Protein AF-A0A219ARG3-F1 (afdb_monomer)

Organism: NCBI:txid1380566

Mean predicted aligned error: 16.61 Å

Structure (mmCIF, N/CA/C/O backbone):
data_AF-A0A219ARG3-F1
#
_entry.id   AF-A0A219ARG3-F1
#
loop_
_atom_site.group_PDB
_atom_site.id
_atom_site.type_symbol
_atom_site.label_atom_id
_atom_site.label_alt_id
_atom_site.label_comp_id
_atom_site.label_asym_id
_atom_site.label_entity_id
_atom_site.label_seq_id
_atom_site.pdbx_PDB_ins_code
_atom_site.Cartn_x
_atom_site.Cartn_y
_atom_site.Cartn_z
_atom_site.occupancy
_atom_site.B_iso_or_equiv
_atom_site.auth_seq_id
_atom_site.auth_comp_id
_atom_site.auth_asym_id
_atom_site.auth_atom_id
_atom_site.pdbx_PDB_model_num
ATOM 1 N N . MET A 1 1 ? 28.075 -39.188 -31.230 1.00 45.28 1 MET A N 1
ATOM 2 C CA . MET A 1 1 ? 28.723 -38.158 -30.381 1.00 45.28 1 MET A CA 1
ATOM 3 C C . MET A 1 1 ? 29.868 -37.527 -31.157 1.00 45.28 1 MET A C 1
ATOM 5 O O . MET A 1 1 ? 30.577 -38.278 -31.809 1.00 45.28 1 MET A O 1
ATOM 9 N N . LYS A 1 2 ? 30.064 -36.206 -30.998 1.00 42.88 2 LYS A N 1
ATOM 10 C CA . LYS A 1 2 ? 31.082 -35.320 -31.616 1.00 42.88 2 LYS A CA 1
ATOM 11 C C . LYS A 1 2 ? 30.625 -34.525 -32.853 1.00 42.88 2 LYS A C 1
ATOM 13 O O . LYS A 1 2 ? 31.181 -34.666 -33.929 1.00 42.88 2 LYS A O 1
ATOM 18 N N . TYR A 1 3 ? 29.679 -33.609 -32.645 1.00 34.19 3 TYR A N 1
ATOM 19 C CA . TYR A 1 3 ? 29.590 -32.373 -33.435 1.00 34.19 3 TYR A CA 1
ATOM 20 C C . TYR A 1 3 ? 29.699 -31.209 -32.458 1.00 34.19 3 TYR A C 1
ATOM 22 O O . TYR A 1 3 ? 28.708 -30.677 -31.971 1.00 34.19 3 TYR A O 1
ATOM 30 N N . ALA A 1 4 ? 30.933 -30.906 -32.075 1.00 41.78 4 ALA A N 1
ATOM 31 C CA . ALA A 1 4 ? 31.255 -29.785 -31.221 1.00 41.78 4 ALA A CA 1
ATOM 32 C C . ALA A 1 4 ? 32.257 -28.912 -31.980 1.00 41.78 4 ALA A C 1
ATOM 34 O O . ALA A 1 4 ? 33.336 -29.375 -32.332 1.00 41.78 4 ALA A O 1
ATOM 35 N N . ILE A 1 5 ? 31.874 -27.646 -32.160 1.00 46.50 5 ILE A N 1
ATOM 36 C CA . ILE A 1 5 ? 32.793 -26.506 -32.235 1.00 46.50 5 ILE A CA 1
ATOM 37 C C . ILE A 1 5 ? 33.555 -26.379 -33.568 1.00 46.50 5 ILE A C 1
ATOM 39 O O . ILE A 1 5 ? 34.776 -26.461 -33.611 1.00 46.50 5 ILE A O 1
ATOM 43 N N . TYR A 1 6 ? 32.844 -26.083 -34.660 1.00 36.62 6 TYR A N 1
ATOM 44 C CA . TYR A 1 6 ? 33.469 -25.515 -35.870 1.00 36.62 6 TYR A CA 1
ATOM 45 C C . TYR A 1 6 ? 32.738 -24.275 -36.405 1.00 36.62 6 TYR A C 1
ATOM 47 O O . TYR A 1 6 ? 32.830 -23.963 -37.583 1.00 36.62 6 TYR A O 1
ATOM 55 N N . ILE A 1 7 ? 32.014 -23.539 -35.553 1.00 42.84 7 ILE A N 1
ATOM 56 C CA . ILE A 1 7 ? 31.349 -22.288 -35.963 1.00 42.84 7 ILE A CA 1
ATOM 57 C C . ILE A 1 7 ? 31.576 -21.194 -34.916 1.00 42.84 7 ILE A C 1
ATOM 59 O O . ILE A 1 7 ? 30.623 -20.633 -34.406 1.00 42.84 7 ILE A O 1
ATOM 63 N N . THR A 1 8 ? 32.817 -20.904 -34.520 1.00 44.41 8 THR A N 1
ATOM 64 C CA . THR A 1 8 ? 33.091 -19.744 -33.636 1.00 44.41 8 THR A CA 1
ATOM 65 C C . THR A 1 8 ? 34.539 -19.236 -33.712 1.00 44.41 8 THR A C 1
ATOM 67 O O . THR A 1 8 ? 35.077 -18.762 -32.714 1.00 44.41 8 THR A O 1
ATOM 70 N N . LYS A 1 9 ? 35.216 -19.310 -34.869 1.00 39.50 9 LYS A N 1
ATOM 71 C CA . LYS A 1 9 ? 36.549 -18.679 -35.011 1.00 39.50 9 LYS A CA 1
ATOM 72 C C . LYS A 1 9 ? 36.661 -17.571 -36.056 1.00 39.50 9 LYS A C 1
ATOM 74 O O . LYS A 1 9 ? 37.528 -16.724 -35.891 1.00 39.50 9 LYS A O 1
ATOM 79 N N . GLU A 1 10 ? 35.763 -17.490 -37.035 1.00 41.53 10 GLU A N 1
ATOM 80 C CA . GLU A 1 10 ? 35.867 -16.463 -38.090 1.00 41.53 10 GLU A CA 1
ATOM 81 C C . GLU A 1 10 ? 35.035 -15.192 -37.845 1.00 41.53 10 GLU A C 1
ATOM 83 O O . GLU A 1 10 ? 35.326 -14.159 -38.433 1.00 41.53 10 GLU A O 1
ATOM 88 N N . TYR A 1 11 ? 34.080 -15.191 -36.907 1.00 46.66 11 TYR A N 1
ATOM 89 C CA . TYR A 1 11 ? 33.237 -14.009 -36.636 1.00 46.66 11 TYR A CA 1
ATOM 90 C C . TYR A 1 11 ? 33.730 -13.095 -35.498 1.00 46.66 11 TYR A C 1
ATOM 92 O O . TYR A 1 11 ? 33.086 -12.099 -35.186 1.00 46.66 11 TYR A O 1
ATOM 100 N N . LEU A 1 12 ? 34.870 -13.396 -34.864 1.00 47.66 12 LEU A N 1
ATOM 101 C CA . LEU A 1 12 ? 35.392 -12.627 -33.719 1.00 47.66 12 LEU A CA 1
ATOM 102 C C . LEU A 1 12 ? 36.683 -11.851 -34.030 1.00 47.66 12 LEU A C 1
ATOM 104 O O . LEU A 1 12 ? 37.379 -11.430 -33.113 1.00 47.66 12 LEU A O 1
ATOM 108 N N . ALA A 1 13 ? 37.000 -11.614 -35.305 1.00 43.62 13 ALA A N 1
ATOM 109 C CA . ALA A 1 13 ? 3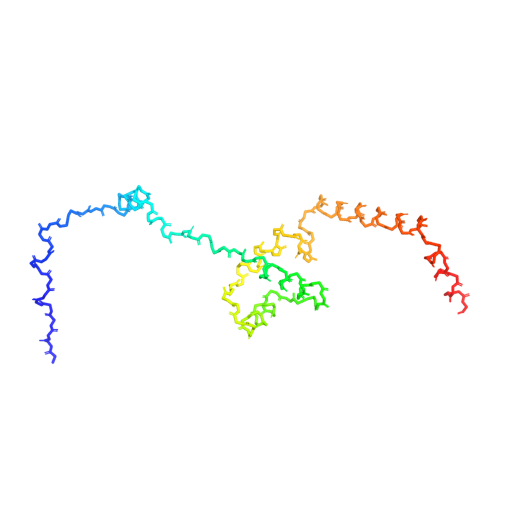8.175 -10.831 -35.708 1.00 43.62 13 ALA A CA 1
ATOM 110 C C . ALA A 1 13 ? 37.980 -9.297 -35.620 1.00 43.62 13 ALA A C 1
ATOM 112 O O . ALA A 1 13 ? 38.894 -8.549 -35.949 1.00 43.62 13 ALA A O 1
ATOM 113 N N . GLY A 1 14 ? 36.813 -8.814 -35.168 1.00 49.22 14 GLY A N 1
ATOM 114 C CA . GLY A 1 14 ? 36.505 -7.377 -35.060 1.00 49.22 14 GLY A CA 1
ATOM 115 C C . GLY A 1 14 ? 35.968 -6.908 -33.703 1.00 49.22 14 GLY A C 1
ATOM 116 O O . GLY A 1 14 ? 35.708 -5.720 -33.530 1.00 49.22 14 GLY A O 1
ATOM 117 N N . HIS A 1 15 ? 35.792 -7.801 -32.726 1.00 54.22 15 HIS A N 1
ATOM 118 C CA . HIS A 1 15 ? 35.238 -7.417 -31.428 1.00 54.22 15 HIS A CA 1
ATOM 119 C C . HIS A 1 15 ? 36.362 -7.112 -30.445 1.00 54.22 15 HIS A C 1
ATOM 121 O O . HIS A 1 15 ? 36.928 -8.003 -29.813 1.00 54.22 15 HIS A O 1
ATOM 127 N N . SER A 1 16 ? 36.679 -5.824 -30.316 1.00 57.09 16 SER A N 1
ATOM 128 C CA . SER A 1 16 ? 37.461 -5.321 -29.194 1.00 57.09 16 SER A CA 1
ATOM 129 C C . SER A 1 16 ? 36.863 -5.840 -27.881 1.00 57.09 16 SER A C 1
ATOM 131 O O . SER A 1 16 ? 35.644 -5.924 -27.719 1.00 57.09 16 SER A O 1
ATOM 133 N N . LEU A 1 17 ? 37.729 -6.229 -26.942 1.00 62.97 17 LEU A N 1
ATOM 134 C CA . LEU A 1 17 ? 37.362 -6.627 -25.581 1.00 62.97 17 LEU A CA 1
ATOM 135 C C . LEU A 1 17 ? 36.813 -5.403 -24.831 1.00 62.97 17 LEU A C 1
ATOM 137 O O . LEU A 1 17 ? 37.482 -4.796 -23.997 1.00 62.97 17 LEU A O 1
ATOM 141 N N . VAL A 1 18 ? 35.595 -4.988 -25.168 1.00 69.69 18 VAL A N 1
ATOM 142 C CA . VAL A 1 18 ? 34.916 -3.871 -24.524 1.00 69.69 18 VAL A CA 1
ATOM 143 C C . VAL A 1 18 ? 34.564 -4.304 -23.104 1.00 69.69 18 VAL A C 1
ATOM 145 O O . VAL A 1 18 ? 33.790 -5.237 -22.883 1.00 69.69 18 VAL A O 1
ATOM 148 N N . SER A 1 19 ? 35.146 -3.623 -22.115 1.00 79.50 19 SER A N 1
ATOM 149 C CA . SER A 1 19 ? 34.795 -3.831 -20.711 1.00 79.50 19 SER A CA 1
ATOM 150 C C . SER A 1 19 ? 33.301 -3.588 -20.507 1.00 79.50 19 SER A C 1
ATOM 152 O O . SER A 1 19 ? 32.733 -2.655 -21.077 1.00 79.50 19 SER A O 1
ATOM 154 N N . LYS A 1 20 ? 32.669 -4.371 -19.621 1.00 75.19 20 LYS A N 1
ATOM 155 C CA . LYS A 1 20 ? 31.258 -4.186 -19.234 1.00 75.19 20 LYS A CA 1
ATOM 156 C C . LYS A 1 20 ? 30.952 -2.720 -18.916 1.00 75.19 20 LYS A C 1
ATOM 158 O O . LYS A 1 20 ? 29.901 -2.223 -19.295 1.00 75.19 20 LYS A O 1
ATOM 163 N N . ARG A 1 21 ? 31.885 -2.016 -18.262 1.00 72.81 21 ARG A N 1
ATOM 164 C CA . ARG A 1 21 ? 31.756 -0.589 -17.934 1.00 72.81 21 ARG A CA 1
ATOM 165 C C . ARG A 1 21 ? 31.590 0.276 -19.184 1.00 72.81 21 ARG A C 1
ATOM 167 O O . ARG A 1 21 ? 30.696 1.112 -19.217 1.00 72.81 21 ARG A O 1
ATOM 174 N N . THR A 1 22 ? 32.426 0.060 -20.193 1.00 81.75 22 THR A N 1
ATOM 175 C CA . THR A 1 22 ? 32.407 0.808 -21.454 1.00 81.75 22 THR A CA 1
ATOM 176 C C . THR A 1 22 ? 31.119 0.543 -22.225 1.00 81.75 22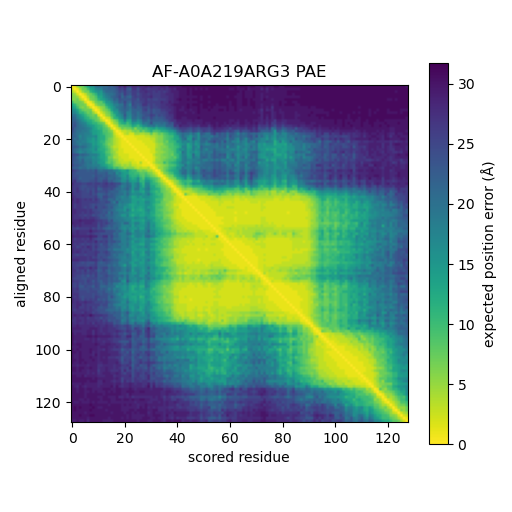 THR A C 1
ATOM 178 O O . THR A 1 22 ? 30.488 1.485 -22.688 1.00 81.75 22 THR A O 1
ATOM 181 N N . LEU A 1 23 ? 30.666 -0.713 -22.257 1.00 79.88 23 LEU A N 1
ATOM 182 C CA . LEU A 1 23 ? 29.395 -1.088 -22.874 1.00 79.88 23 LEU A CA 1
ATOM 183 C C . LEU A 1 23 ? 28.199 -0.434 -22.159 1.00 79.88 23 LEU A C 1
ATOM 185 O O . LEU A 1 23 ? 27.298 0.071 -22.814 1.00 79.88 23 LEU A O 1
ATOM 189 N N . TYR A 1 24 ? 28.204 -0.364 -20.822 1.00 79.50 24 TYR A N 1
ATOM 190 C CA . TYR A 1 24 ? 27.155 0.341 -20.069 1.00 79.50 24 TYR A CA 1
ATOM 191 C C . TYR A 1 24 ? 27.140 1.852 -20.316 1.00 79.50 24 TYR A C 1
ATOM 193 O O . TYR A 1 24 ? 26.061 2.436 -20.367 1.00 79.50 24 TYR A O 1
ATOM 201 N N . ILE A 1 25 ? 28.309 2.482 -20.453 1.00 80.25 25 ILE A N 1
ATOM 202 C CA . ILE A 1 25 ? 28.408 3.910 -20.787 1.00 80.25 25 ILE A CA 1
ATOM 203 C C . ILE A 1 25 ? 27.838 4.146 -22.186 1.00 80.25 25 ILE A C 1
ATOM 205 O O . ILE A 1 25 ? 26.949 4.970 -22.337 1.00 80.25 25 ILE A O 1
ATOM 209 N N . GLN A 1 26 ? 28.247 3.346 -23.172 1.00 82.56 26 GLN A N 1
ATOM 210 C CA . GLN A 1 26 ? 27.750 3.464 -24.545 1.00 82.56 26 GLN A CA 1
ATOM 211 C C . GLN A 1 26 ? 26.241 3.212 -24.649 1.00 82.56 26 GLN A C 1
ATOM 213 O O . GLN A 1 26 ? 25.539 3.980 -25.294 1.00 82.56 26 GLN A O 1
ATOM 218 N N . LEU A 1 27 ? 25.712 2.194 -23.962 1.00 78.06 27 LEU A N 1
ATOM 219 C CA . LEU A 1 27 ? 24.266 1.953 -23.903 1.00 78.06 27 LEU A CA 1
ATOM 220 C C . LEU A 1 27 ? 23.506 3.113 -23.247 1.00 78.06 27 LEU A C 1
ATOM 222 O O . LEU A 1 27 ? 22.404 3.444 -23.681 1.00 78.06 27 LEU A O 1
ATOM 226 N N . LYS A 1 28 ? 24.083 3.738 -22.214 1.00 75.25 28 LYS A N 1
ATOM 227 C CA . LYS A 1 28 ? 23.513 4.929 -21.575 1.00 75.25 28 LYS A CA 1
ATOM 228 C C . LYS A 1 28 ? 23.522 6.125 -22.529 1.00 75.25 28 LYS A C 1
ATOM 230 O O . LYS A 1 28 ? 22.504 6.804 -22.627 1.00 75.25 28 LYS A O 1
ATOM 235 N N . ASP A 1 29 ? 24.631 6.355 -23.224 1.00 82.00 29 ASP A N 1
ATOM 236 C CA . ASP A 1 29 ? 24.794 7.457 -24.178 1.00 82.00 29 ASP A CA 1
ATOM 237 C C . ASP A 1 29 ? 23.859 7.299 -25.386 1.00 82.00 29 ASP A C 1
ATOM 239 O O . ASP A 1 29 ? 23.321 8.279 -25.891 1.00 82.00 29 ASP A O 1
ATOM 243 N N . TRP A 1 30 ? 23.581 6.060 -25.800 1.00 83.00 30 TRP A N 1
ATOM 244 C CA . TRP A 1 30 ? 22.585 5.738 -26.828 1.00 83.00 30 TRP A CA 1
ATOM 245 C C . TRP A 1 30 ? 21.133 5.796 -26.333 1.00 83.00 30 TRP A C 1
ATOM 247 O O . TRP A 1 30 ? 20.215 5.510 -27.096 1.00 83.00 30 TRP A O 1
ATOM 257 N N . GLY A 1 31 ? 20.894 6.129 -25.060 1.00 72.31 31 GLY A N 1
ATOM 258 C CA . GLY A 1 31 ? 19.550 6.182 -24.478 1.00 72.31 31 GLY A CA 1
ATOM 259 C C . GLY A 1 31 ? 18.899 4.809 -24.268 1.00 72.31 31 GLY A C 1
ATOM 260 O O . GLY A 1 31 ? 17.768 4.727 -23.799 1.00 72.31 31 GLY A O 1
ATOM 261 N N . LEU A 1 32 ? 19.620 3.718 -24.534 1.00 67.62 32 LEU A N 1
ATOM 262 C CA . LEU A 1 32 ? 19.177 2.330 -24.379 1.00 67.62 32 LEU A CA 1
ATOM 263 C C . LEU A 1 32 ? 19.393 1.841 -22.947 1.00 67.62 32 LEU A C 1
ATOM 265 O O . LEU A 1 32 ? 19.888 0.740 -22.703 1.00 67.62 32 LEU A O 1
ATOM 269 N N . ASN A 1 33 ? 19.056 2.675 -21.968 1.00 59.22 33 ASN A N 1
ATOM 270 C CA . ASN A 1 33 ? 19.262 2.368 -20.563 1.00 59.22 33 ASN A CA 1
ATOM 271 C C . ASN A 1 33 ? 18.169 1.387 -20.086 1.00 59.22 33 ASN A C 1
ATOM 273 O O . ASN A 1 33 ? 17.273 1.734 -19.322 1.00 59.22 33 ASN A O 1
ATOM 277 N N . SER A 1 34 ? 18.249 0.134 -20.544 1.00 55.62 34 SER A N 1
ATOM 278 C CA . SER A 1 34 ? 17.244 -0.931 -20.374 1.00 55.62 34 SER A CA 1
ATOM 279 C C . SER A 1 34 ? 17.015 -1.370 -18.925 1.00 55.62 34 SER A C 1
ATOM 281 O O . SER A 1 34 ? 16.217 -2.265 -18.667 1.00 55.62 34 SER A O 1
ATOM 283 N N . ARG A 1 35 ? 17.742 -0.802 -17.956 1.00 55.16 35 ARG A N 1
ATOM 284 C CA . ARG A 1 35 ? 17.645 -1.224 -16.554 1.00 55.16 35 ARG A CA 1
ATOM 285 C C . ARG A 1 35 ? 16.409 -0.688 -15.846 1.00 55.16 35 ARG A C 1
ATOM 287 O O . ARG A 1 35 ? 15.977 -1.310 -14.883 1.00 55.16 35 ARG A O 1
ATOM 294 N N . HIS A 1 36 ? 15.838 0.421 -16.306 1.00 49.22 36 HIS A N 1
ATOM 295 C CA . HIS A 1 36 ? 14.732 1.073 -15.614 1.00 49.22 36 HIS A CA 1
ATOM 296 C C . HIS A 1 36 ? 13.835 1.831 -16.592 1.00 49.22 36 HIS A C 1
ATOM 298 O O . HIS A 1 36 ? 13.631 3.035 -16.432 1.00 49.22 36 HIS A O 1
ATOM 304 N N . GLU A 1 37 ? 13.206 1.140 -17.545 1.00 48.00 37 GLU A N 1
ATOM 305 C CA . GLU A 1 37 ? 11.826 1.549 -17.802 1.00 48.00 37 GLU A CA 1
ATOM 306 C C . GLU A 1 37 ? 11.111 1.335 -16.472 1.00 48.00 37 GLU A C 1
ATOM 308 O O . GLU A 1 37 ? 10.797 0.209 -16.086 1.00 48.00 37 GLU A O 1
ATOM 313 N N . ALA A 1 38 ? 11.024 2.407 -15.680 1.00 51.91 38 ALA A N 1
ATOM 314 C CA . ALA A 1 38 ? 10.228 2.426 -14.476 1.00 51.91 38 ALA A CA 1
ATOM 315 C C . ALA A 1 38 ? 8.873 1.924 -14.935 1.00 51.91 38 ALA A C 1
ATOM 317 O O . ALA A 1 38 ? 8.234 2.610 -15.732 1.00 51.91 38 ALA A O 1
ATOM 318 N N . ILE A 1 39 ? 8.518 0.700 -14.527 1.00 58.31 39 ILE A N 1
ATOM 319 C CA . ILE A 1 39 ? 7.212 0.112 -14.800 1.00 58.31 39 ILE A CA 1
ATOM 320 C C . ILE A 1 39 ? 6.248 1.224 -14.447 1.00 58.31 39 ILE A C 1
ATOM 322 O O . ILE A 1 39 ? 6.179 1.606 -13.275 1.00 58.31 39 ILE A O 1
ATOM 326 N N . LYS A 1 40 ? 5.657 1.853 -15.470 1.00 64.88 40 LYS A N 1
ATOM 327 C CA . LYS A 1 40 ? 4.820 3.027 -15.272 1.00 64.88 40 LYS A CA 1
ATOM 328 C C . LYS A 1 40 ? 3.671 2.501 -14.447 1.00 64.88 40 LYS A C 1
ATOM 330 O O . LYS A 1 40 ? 2.859 1.721 -14.934 1.00 64.88 40 LYS A O 1
ATOM 335 N N . ILE A 1 41 ? 3.709 2.814 -13.157 1.00 72.56 41 ILE A N 1
ATOM 336 C CA . ILE A 1 41 ? 2.712 2.336 -12.223 1.00 72.56 41 ILE A CA 1
ATOM 337 C C . ILE A 1 41 ? 1.424 3.008 -12.675 1.00 72.56 41 ILE A C 1
ATOM 339 O O . ILE A 1 41 ? 1.298 4.223 -12.539 1.00 72.56 41 ILE A O 1
ATOM 343 N N . SER A 1 42 ? 0.532 2.222 -13.278 1.00 83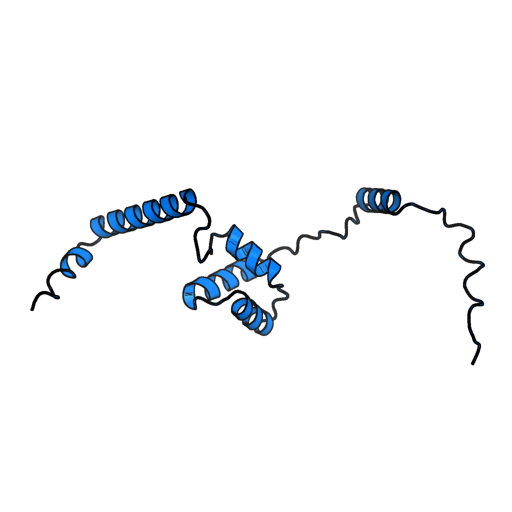.75 42 SER A N 1
ATOM 344 C CA . SER A 1 42 ? -0.761 2.720 -13.729 1.00 83.75 42 SER A CA 1
ATOM 345 C C . SER A 1 42 ? -1.548 3.237 -12.529 1.00 83.75 42 SER A C 1
ATOM 347 O O . SER A 1 42 ? -1.492 2.651 -11.442 1.00 83.75 42 SER A O 1
ATOM 349 N N . GLU A 1 43 ? -2.285 4.321 -12.733 1.00 87.00 43 GLU A N 1
ATOM 350 C CA . GLU A 1 43 ? -3.180 4.878 -11.722 1.00 87.00 43 GLU A CA 1
ATOM 351 C C . GLU A 1 43 ? -4.252 3.853 -11.320 1.00 87.00 43 GLU A C 1
ATOM 353 O O . GLU A 1 43 ? -4.467 3.626 -10.129 1.00 87.00 43 GLU A O 1
ATOM 358 N N . ASP A 1 44 ? -4.753 3.077 -12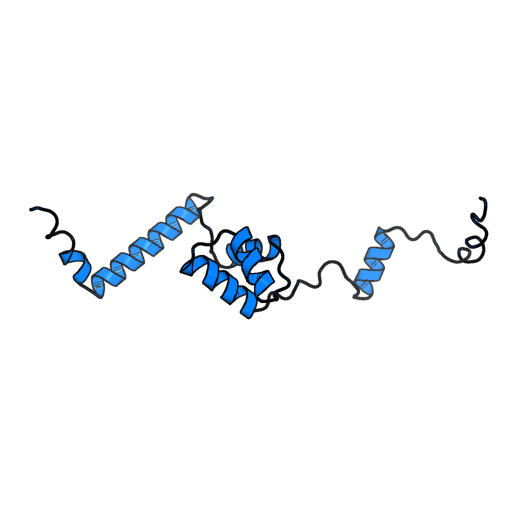.287 1.00 89.56 44 ASP A N 1
ATOM 359 C CA . ASP A 1 44 ? -5.678 1.960 -12.052 1.00 89.56 44 ASP A CA 1
ATOM 360 C C . ASP A 1 44 ? -5.108 0.916 -11.082 1.00 89.56 44 ASP A C 1
ATOM 362 O O . ASP A 1 44 ? -5.802 0.408 -10.197 1.00 89.56 44 ASP A O 1
ATOM 366 N N . LEU A 1 45 ? -3.812 0.602 -11.214 1.00 89.50 45 LEU A N 1
ATOM 367 C CA . LEU A 1 45 ? -3.144 -0.360 -10.338 1.00 89.50 45 LEU A CA 1
ATOM 368 C C . LEU A 1 45 ? -3.056 0.185 -8.909 1.00 89.50 45 LEU A C 1
ATOM 370 O O . LEU A 1 45 ? -3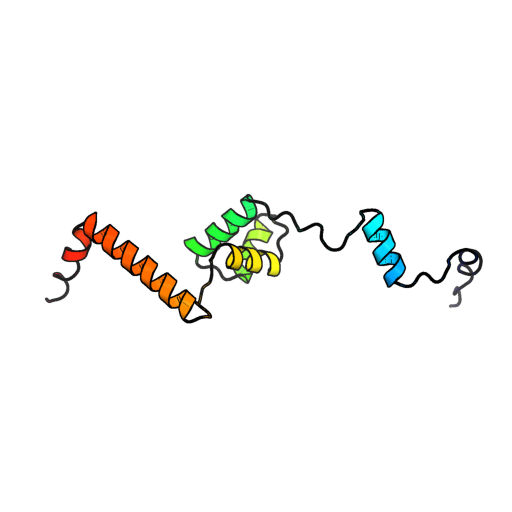.226 -0.563 -7.945 1.00 89.50 45 LEU A O 1
ATOM 374 N N . ILE A 1 46 ? -2.794 1.484 -8.760 1.00 91.06 46 ILE A N 1
ATOM 375 C CA . ILE A 1 46 ? -2.742 2.144 -7.453 1.00 91.06 46 ILE A CA 1
ATOM 376 C C . ILE A 1 46 ? -4.115 2.088 -6.788 1.00 91.06 46 ILE A C 1
ATOM 378 O O . ILE A 1 46 ? -4.206 1.715 -5.615 1.00 91.06 46 ILE A O 1
ATOM 382 N N . ASP A 1 47 ? -5.172 2.414 -7.523 1.00 92.19 47 ASP A N 1
ATOM 383 C CA . ASP A 1 47 ? -6.524 2.455 -6.978 1.00 92.19 47 ASP A CA 1
ATOM 384 C C . ASP A 1 47 ? -7.047 1.066 -6.625 1.00 92.19 47 ASP A C 1
ATOM 386 O O . ASP A 1 47 ? -7.647 0.890 -5.560 1.00 92.19 47 ASP A O 1
ATOM 390 N N . ARG A 1 48 ? -6.704 0.039 -7.410 1.00 93.00 48 ARG A N 1
ATOM 391 C CA . ARG A 1 48 ? -6.990 -1.348 -7.027 1.00 93.00 48 ARG A CA 1
ATOM 392 C C . ARG A 1 48 ? -6.240 -1.788 -5.778 1.00 93.00 48 ARG A C 1
ATOM 394 O O . ARG A 1 48 ? -6.836 -2.397 -4.889 1.00 93.00 48 ARG A O 1
ATOM 401 N N . VAL A 1 49 ? -4.957 -1.448 -5.652 1.00 92.06 49 VAL A N 1
ATOM 402 C CA . VAL A 1 49 ? -4.188 -1.758 -4.436 1.00 92.06 49 VAL A CA 1
ATOM 403 C C . VAL A 1 49 ? -4.797 -1.066 -3.213 1.00 92.06 49 VAL A C 1
ATOM 405 O O . VAL A 1 49 ? -4.932 -1.709 -2.170 1.00 92.06 49 VAL A O 1
ATOM 408 N N . LYS A 1 50 ? -5.202 0.208 -3.328 1.00 92.38 50 LYS A N 1
ATOM 409 C CA . LYS A 1 50 ? -5.908 0.928 -2.253 1.00 92.38 50 LYS A CA 1
ATOM 410 C C . LYS A 1 50 ? -7.211 0.224 -1.888 1.00 92.38 50 LYS A C 1
ATOM 412 O O . LYS A 1 50 ? -7.452 -0.023 -0.710 1.00 92.38 50 LYS A O 1
ATOM 417 N N . TYR A 1 51 ? -8.015 -0.129 -2.889 1.00 92.50 51 TYR A N 1
ATOM 418 C CA . TYR A 1 51 ? -9.293 -0.807 -2.704 1.00 92.50 51 TYR A CA 1
ATOM 419 C C . TYR A 1 51 ? -9.129 -2.104 -1.899 1.00 92.50 51 TYR A C 1
ATOM 421 O O . TYR A 1 51 ? -9.784 -2.271 -0.871 1.00 92.50 51 TYR A O 1
ATOM 429 N N . TYR A 1 52 ? -8.200 -2.982 -2.287 1.00 91.88 52 TYR A N 1
ATOM 430 C CA . TYR A 1 52 ? -7.963 -4.228 -1.552 1.00 91.88 52 TYR A CA 1
ATOM 431 C C . TYR A 1 52 ? -7.381 -4.017 -0.157 1.00 91.88 52 TYR A C 1
ATOM 433 O O . TYR A 1 52 ? -7.706 -4.752 0.779 1.00 91.88 52 TYR A O 1
ATOM 441 N N . PHE A 1 53 ? -6.514 -3.018 -0.003 1.00 91.38 53 PHE A N 1
ATOM 442 C CA . PHE A 1 53 ? -5.888 -2.7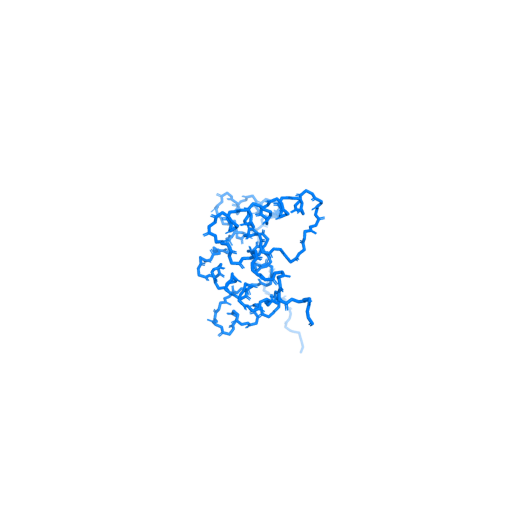40 1.278 1.00 91.38 53 PHE A CA 1
ATOM 443 C C . PHE A 1 53 ? -6.887 -2.192 2.303 1.00 91.38 53 PHE A C 1
ATOM 445 O O . PHE A 1 53 ? -6.895 -2.665 3.437 1.00 91.38 53 PHE A O 1
ATOM 452 N N . PHE A 1 54 ? -7.723 -1.224 1.920 1.00 86.62 54 PHE A N 1
ATOM 453 C CA . PHE A 1 54 ? -8.646 -0.567 2.847 1.00 86.62 54 PHE A CA 1
ATOM 454 C C . PHE A 1 54 ? -9.948 -1.341 3.058 1.00 86.62 54 PHE A C 1
ATOM 456 O O . PHE A 1 54 ? -10.392 -1.436 4.197 1.00 86.62 54 PHE A O 1
ATOM 463 N N . ASN A 1 55 ? -10.536 -1.927 2.008 1.00 88.81 55 ASN A N 1
ATOM 464 C CA . ASN A 1 55 ? -11.837 -2.593 2.144 1.00 88.81 55 ASN A CA 1
ATOM 465 C C . ASN A 1 55 ? -11.728 -4.009 2.713 1.00 88.81 55 ASN A C 1
ATOM 467 O O . ASN A 1 55 ? -12.599 -4.430 3.466 1.00 88.81 55 ASN A O 1
ATOM 471 N N . PHE A 1 56 ? -10.659 -4.738 2.379 1.00 86.81 56 PHE A N 1
ATOM 472 C CA . PHE A 1 56 ? -10.509 -6.141 2.783 1.00 86.81 56 PHE A CA 1
ATOM 473 C C . PHE A 1 56 ? -9.331 -6.394 3.729 1.00 86.81 56 PHE A C 1
ATOM 475 O O . PHE A 1 56 ? -9.166 -7.507 4.225 1.00 86.81 56 PHE A O 1
ATOM 482 N N . GLY A 1 57 ? -8.473 -5.397 3.973 1.00 86.56 57 GLY A N 1
ATOM 483 C CA . GLY A 1 57 ? -7.306 -5.564 4.844 1.00 86.56 57 GLY A CA 1
ATOM 484 C C . GLY A 1 57 ? -6.264 -6.547 4.299 1.00 86.56 57 GLY A C 1
ATOM 485 O O . GLY A 1 57 ? -5.458 -7.083 5.066 1.00 86.56 57 GLY A O 1
ATOM 486 N N . PHE A 1 58 ? -6.265 -6.813 2.989 1.00 90.50 58 PHE A N 1
ATOM 487 C CA . PHE A 1 58 ? -5.473 -7.891 2.404 1.00 90.50 58 PHE A CA 1
ATOM 488 C C . PHE A 1 58 ? -3.969 -7.729 2.621 1.00 90.50 58 PHE A C 1
ATOM 490 O O . PHE A 1 58 ? -3.408 -6.627 2.631 1.00 90.50 58 PHE A O 1
ATOM 497 N N . SER A 1 59 ? -3.297 -8.871 2.786 1.00 88.69 59 SER A N 1
ATOM 498 C CA . SER A 1 59 ? -1.840 -8.970 2.791 1.00 88.69 59 SER A CA 1
ATOM 499 C C . SER A 1 59 ? -1.286 -8.782 1.376 1.00 88.69 59 SER A C 1
ATOM 501 O O . SER A 1 59 ? -1.980 -8.978 0.385 1.00 88.69 59 SER A O 1
ATOM 503 N N . ASP A 1 60 ? -0.008 -8.427 1.255 1.00 90.19 60 ASP A N 1
ATOM 504 C CA . ASP A 1 60 ? 0.598 -8.108 -0.048 1.00 90.19 60 ASP A CA 1
ATOM 505 C C . ASP A 1 60 ? 0.570 -9.306 -1.010 1.00 90.19 60 ASP A C 1
ATOM 507 O O . ASP A 1 60 ? 0.563 -9.127 -2.222 1.00 90.19 60 ASP A O 1
ATOM 511 N N . THR A 1 61 ? 0.551 -10.527 -0.467 1.00 91.75 61 THR A N 1
ATOM 512 C CA . THR A 1 61 ? 0.415 -11.770 -1.234 1.00 91.75 61 THR A CA 1
ATOM 513 C C . THR A 1 61 ? -1.004 -11.975 -1.751 1.00 91.75 61 THR A C 1
ATOM 515 O O . THR A 1 61 ? -1.166 -12.408 -2.885 1.00 91.75 61 THR A O 1
ATOM 518 N N . LEU A 1 62 ? -2.021 -11.640 -0.950 1.00 91.88 62 LEU A N 1
ATOM 519 C CA . LEU A 1 62 ? -3.423 -11.730 -1.365 1.00 91.88 62 LEU A CA 1
ATOM 520 C C . LEU A 1 62 ? -3.752 -10.667 -2.413 1.00 91.88 62 LEU A C 1
ATOM 522 O O . LEU A 1 62 ? -4.299 -10.998 -3.457 1.00 91.88 62 LEU A O 1
ATOM 526 N N . ILE A 1 63 ? -3.300 -9.427 -2.189 1.00 92.38 63 ILE A N 1
ATOM 527 C CA . ILE A 1 63 ? -3.419 -8.339 -3.171 1.00 92.38 63 ILE A CA 1
ATOM 528 C C . ILE A 1 63 ? -2.790 -8.762 -4.503 1.00 92.38 63 ILE A C 1
ATOM 530 O O . ILE A 1 63 ? -3.391 -8.568 -5.551 1.00 92.38 63 ILE A O 1
ATOM 534 N N . LEU A 1 64 ? -1.598 -9.372 -4.480 1.00 93.62 64 LEU A N 1
ATOM 535 C CA . LEU A 1 64 ? -0.954 -9.858 -5.701 1.00 93.62 64 LEU A CA 1
ATOM 536 C C . LEU A 1 64 ? -1.781 -10.937 -6.404 1.00 93.62 64 LEU A C 1
ATOM 538 O O . LEU A 1 64 ? -1.934 -10.876 -7.619 1.00 93.62 64 LEU A O 1
ATOM 542 N N . CYS A 1 65 ? -2.280 -11.918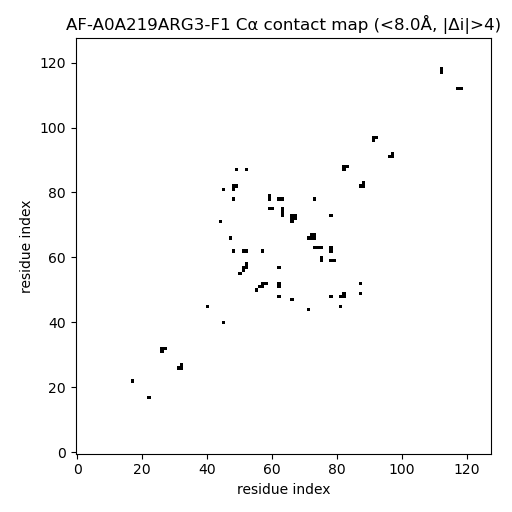 -5.650 1.00 92.88 65 CYS A N 1
ATOM 543 C CA . CYS A 1 65 ? -3.046 -13.028 -6.204 1.00 92.88 65 CYS A CA 1
ATOM 544 C C . CYS A 1 65 ? -4.301 -12.531 -6.927 1.00 92.88 65 CYS A C 1
ATOM 546 O O . CYS A 1 65 ? -4.553 -12.941 -8.057 1.00 92.88 65 CYS A O 1
ATOM 548 N N . ASP A 1 66 ? -5.047 -11.611 -6.317 1.00 92.50 66 ASP A N 1
ATOM 549 C CA . ASP A 1 66 ? -6.276 -11.102 -6.924 1.00 92.50 66 ASP A CA 1
ATOM 550 C C . ASP A 1 66 ? -5.997 -10.130 -8.073 1.00 92.50 66 ASP A C 1
ATOM 552 O O . ASP A 1 66 ? -6.633 -10.236 -9.118 1.00 92.50 66 ASP A O 1
ATOM 556 N N . LEU A 1 67 ? -4.963 -9.289 -7.976 1.00 91.38 67 LEU A N 1
ATOM 557 C CA . LEU A 1 67 ? -4.528 -8.460 -9.107 1.00 91.38 67 LEU A CA 1
ATOM 558 C C . LEU A 1 67 ? -4.110 -9.299 -10.322 1.00 91.38 67 LEU A C 1
ATOM 560 O O . LEU A 1 67 ? -4.400 -8.926 -11.456 1.00 91.38 67 LEU A O 1
ATOM 564 N N . GLN A 1 68 ? -3.451 -10.439 -10.104 1.00 91.25 68 GLN A N 1
ATOM 565 C CA . GLN A 1 68 ? -3.086 -11.351 -11.189 1.00 91.25 68 GLN A CA 1
ATOM 566 C C . GLN A 1 68 ? -4.313 -12.013 -11.823 1.00 91.25 68 GLN A C 1
ATOM 568 O O . GLN A 1 68 ? -4.339 -12.174 -13.041 1.00 91.25 68 GLN A O 1
ATOM 573 N N . LYS A 1 69 ? -5.347 -12.347 -11.036 1.00 91.00 69 LYS A N 1
ATOM 574 C CA . LYS A 1 69 ? -6.631 -12.836 -11.573 1.00 91.00 69 LYS A CA 1
ATOM 575 C C . LYS A 1 69 ? -7.345 -11.775 -12.408 1.00 91.00 69 LYS A C 1
ATOM 577 O O . LYS A 1 69 ? -7.975 -12.113 -13.401 1.00 91.00 69 LYS A O 1
ATOM 582 N N . GLU A 1 70 ? -7.218 -10.506 -12.029 1.00 88.25 70 GLU A N 1
ATOM 583 C CA . GLU A 1 70 ? -7.741 -9.367 -12.792 1.00 88.25 70 GLU A CA 1
ATOM 584 C C . GLU A 1 70 ? -6.899 -9.027 -14.041 1.00 88.25 70 GLU A C 1
ATOM 586 O O . GLU A 1 70 ? -7.283 -8.159 -14.819 1.00 88.25 70 GLU A O 1
ATOM 591 N N . GLY A 1 71 ? -5.772 -9.714 -14.267 1.00 88.12 71 GLY A N 1
ATOM 592 C CA . GLY A 1 71 ? -4.926 -9.541 -15.452 1.00 88.12 71 GLY A CA 1
ATOM 593 C C . GLY A 1 71 ? -3.812 -8.500 -15.306 1.00 88.12 71 GLY A C 1
ATOM 594 O O . GLY A 1 71 ? -3.101 -8.221 -16.273 1.00 88.12 71 GLY A O 1
ATOM 595 N N . PHE A 1 72 ? -3.599 -7.942 -14.111 1.00 86.12 72 PHE A N 1
ATOM 596 C CA . PHE A 1 72 ? -2.503 -7.003 -13.881 1.00 86.12 72 PHE A CA 1
ATOM 597 C C . PHE A 1 72 ? -1.155 -7.725 -13.805 1.00 86.12 72 PHE A C 1
ATOM 599 O O . PHE A 1 72 ? -0.937 -8.623 -12.986 1.00 86.12 72 PHE A O 1
ATOM 606 N N . GLN A 1 73 ? -0.188 -7.250 -14.591 1.00 80.94 73 GLN A N 1
ATOM 607 C CA . GLN A 1 73 ? 1.207 -7.678 -14.491 1.00 80.94 73 GLN A CA 1
ATOM 608 C C . GLN A 1 73 ? 1.915 -6.925 -13.357 1.00 80.94 73 GLN A C 1
ATOM 610 O O . GLN A 1 73 ? 2.702 -6.004 -13.572 1.00 80.94 73 GLN A O 1
ATOM 615 N N . ALA A 1 74 ? 1.602 -7.301 -12.117 1.00 82.75 74 ALA A N 1
ATOM 616 C CA . ALA A 1 74 ? 2.223 -6.743 -10.921 1.00 82.75 74 ALA A CA 1
ATOM 617 C C . ALA A 1 74 ? 3.212 -7.729 -10.282 1.00 82.75 74 ALA A C 1
ATOM 619 O O . ALA A 1 74 ? 3.072 -8.947 -10.367 1.00 82.75 74 ALA A O 1
ATOM 620 N N . ASN A 1 75 ? 4.206 -7.184 -9.581 1.00 87.44 75 ASN A N 1
ATOM 621 C CA . ASN A 1 75 ? 5.101 -7.933 -8.703 1.00 87.44 75 ASN A CA 1
ATOM 622 C C . ASN A 1 75 ? 4.846 -7.500 -7.252 1.00 87.44 75 ASN A C 1
ATOM 624 O O . ASN A 1 75 ? 4.515 -6.342 -6.983 1.00 87.44 75 ASN A O 1
ATOM 628 N N . ARG A 1 76 ? 5.069 -8.401 -6.294 1.00 89.00 76 ARG A N 1
ATOM 629 C CA . ARG A 1 76 ? 5.006 -8.120 -4.854 1.00 89.00 76 ARG A CA 1
ATOM 630 C C . ARG A 1 76 ? 5.818 -6.884 -4.461 1.00 89.00 76 ARG A C 1
ATOM 632 O O . ARG A 1 76 ? 5.384 -6.117 -3.605 1.00 89.00 76 ARG A O 1
ATOM 639 N N . TYR A 1 77 ? 6.976 -6.671 -5.092 1.00 87.94 77 TYR A N 1
ATOM 640 C CA . TYR A 1 77 ? 7.788 -5.473 -4.860 1.00 87.94 77 TYR A CA 1
ATOM 641 C C . TYR A 1 77 ? 7.046 -4.186 -5.244 1.00 87.94 77 TYR A C 1
ATOM 643 O O . TYR A 1 77 ? 7.055 -3.235 -4.470 1.00 87.94 77 TYR A O 1
ATOM 651 N N . ILE A 1 78 ? 6.355 -4.172 -6.387 1.00 87.69 78 ILE A N 1
ATOM 652 C CA . ILE A 1 78 ? 5.588 -3.013 -6.871 1.00 87.69 78 ILE A CA 1
ATOM 653 C C . ILE A 1 78 ? 4.434 -2.714 -5.915 1.00 87.69 78 ILE A C 1
ATOM 655 O O . ILE A 1 78 ? 4.266 -1.573 -5.500 1.00 87.69 78 ILE A O 1
ATOM 659 N N . ILE A 1 79 ? 3.699 -3.741 -5.480 1.00 90.19 79 ILE A N 1
ATOM 660 C CA . ILE A 1 79 ? 2.610 -3.589 -4.501 1.00 90.19 79 ILE A CA 1
ATOM 661 C C . ILE A 1 79 ? 3.147 -3.005 -3.196 1.00 90.19 79 ILE A C 1
ATOM 663 O O . ILE A 1 79 ? 2.562 -2.076 -2.642 1.00 90.19 79 ILE A O 1
ATOM 667 N N . ARG A 1 80 ? 4.292 -3.504 -2.715 1.00 90.12 80 ARG A N 1
ATOM 668 C CA . ARG A 1 80 ? 4.954 -2.944 -1.537 1.00 90.12 80 ARG A CA 1
ATOM 669 C C . ARG A 1 80 ? 5.326 -1.478 -1.772 1.00 90.12 80 ARG A C 1
ATOM 671 O O . ARG A 1 80 ? 4.982 -0.644 -0.948 1.00 90.12 80 ARG A O 1
ATOM 678 N N . GLN A 1 81 ? 5.966 -1.140 -2.887 1.00 88.56 81 GLN A N 1
ATOM 679 C CA . GLN A 1 81 ? 6.326 0.246 -3.208 1.00 88.56 81 GLN A CA 1
ATOM 680 C C . GLN A 1 81 ? 5.104 1.173 -3.217 1.00 88.56 81 GLN A C 1
ATOM 682 O O . GLN A 1 81 ? 5.127 2.201 -2.543 1.00 88.56 81 GLN A O 1
ATOM 687 N N . ILE A 1 82 ? 4.013 0.778 -3.881 1.00 90.06 82 ILE A N 1
ATOM 688 C CA . ILE A 1 82 ? 2.742 1.519 -3.876 1.00 90.06 82 ILE A CA 1
ATOM 689 C C . ILE A 1 82 ? 2.245 1.688 -2.437 1.00 90.06 82 ILE A C 1
ATOM 691 O O . ILE A 1 82 ? 1.993 2.804 -1.989 1.00 90.06 82 ILE A O 1
ATOM 695 N N . ARG A 1 83 ? 2.174 0.604 -1.658 1.00 90.44 83 ARG A N 1
ATOM 696 C CA . ARG A 1 83 ? 1.694 0.669 -0.273 1.00 90.44 83 ARG A CA 1
ATOM 697 C C . ARG A 1 83 ? 2.478 1.657 0.581 1.00 90.44 83 ARG A C 1
ATOM 699 O O . ARG A 1 83 ? 1.880 2.454 1.295 1.00 90.44 83 ARG A O 1
ATOM 706 N N . TYR A 1 84 ? 3.801 1.629 0.507 1.00 88.00 84 TYR A N 1
ATOM 707 C CA . TYR A 1 84 ? 4.628 2.530 1.303 1.00 88.00 84 TYR A CA 1
ATOM 708 C C . TYR A 1 84 ? 4.556 3.977 0.803 1.00 88.00 84 TYR A C 1
ATOM 710 O O . TYR A 1 84 ? 4.442 4.881 1.627 1.00 88.00 84 TYR A O 1
ATOM 718 N N . ARG A 1 85 ? 4.555 4.198 -0.518 1.00 86.81 85 ARG A N 1
ATOM 719 C CA . ARG A 1 85 ? 4.484 5.538 -1.121 1.00 86.81 85 ARG A CA 1
ATOM 720 C C . ARG A 1 85 ? 3.178 6.265 -0.797 1.00 86.81 85 ARG A C 1
ATOM 722 O O . ARG A 1 85 ? 3.201 7.468 -0.581 1.00 86.81 85 ARG A O 1
ATOM 729 N N . TYR A 1 86 ? 2.065 5.537 -0.722 1.00 85.69 86 TYR A N 1
ATOM 730 C CA . TYR A 1 86 ? 0.739 6.091 -0.420 1.00 85.69 86 TYR A CA 1
ATOM 731 C C . TYR A 1 86 ? 0.320 5.903 1.050 1.00 85.69 86 TYR A C 1
ATOM 733 O O . TYR A 1 86 ? -0.863 5.946 1.371 1.00 85.69 86 TYR A O 1
ATOM 741 N N . GLY A 1 87 ? 1.270 5.664 1.963 1.00 83.94 87 GLY A N 1
ATOM 742 C CA . GLY A 1 87 ? 1.000 5.651 3.408 1.00 83.94 87 GLY A CA 1
ATOM 743 C C . GLY A 1 87 ? 0.205 4.445 3.930 1.00 83.94 87 GLY A C 1
ATOM 744 O O . GLY A 1 87 ? -0.155 4.409 5.107 1.00 83.94 87 GLY A O 1
ATOM 745 N N . MET A 1 88 ? -0.010 3.413 3.111 1.00 86.94 88 MET A N 1
ATOM 746 C CA . MET A 1 88 ? -0.694 2.161 3.464 1.00 86.94 88 MET A CA 1
ATOM 747 C C . MET A 1 88 ? 0.197 1.236 4.313 1.00 86.94 88 MET A C 1
ATOM 749 O O . MET A 1 88 ? 0.389 0.052 4.010 1.00 86.94 88 MET A O 1
ATOM 753 N N . LYS A 1 89 ? 0.784 1.754 5.395 1.00 84.25 89 LYS A N 1
ATOM 754 C CA . LYS A 1 89 ? 1.596 0.968 6.333 1.00 84.25 89 LYS A CA 1
ATOM 755 C C . LYS A 1 89 ? 0.718 0.391 7.441 1.00 84.25 89 LYS A C 1
ATOM 757 O O . LYS A 1 89 ? 0.004 1.130 8.116 1.00 84.25 89 LYS A O 1
ATOM 762 N N . ARG A 1 90 ? 0.835 -0.921 7.681 1.00 81.12 90 ARG A N 1
ATOM 763 C CA . ARG A 1 90 ? 0.108 -1.625 8.759 1.00 81.12 90 ARG A CA 1
ATOM 764 C C . ARG A 1 90 ? 0.651 -1.299 10.155 1.00 81.12 90 ARG A C 1
ATOM 766 O O . ARG A 1 90 ? -0.086 -1.375 11.124 1.00 81.12 90 ARG A O 1
ATOM 773 N N . ARG A 1 91 ? 1.936 -0.950 10.261 1.00 77.62 91 ARG A N 1
ATOM 774 C CA . ARG A 1 91 ? 2.608 -0.575 11.513 1.00 77.62 91 ARG A CA 1
ATOM 775 C C . ARG A 1 91 ? 3.441 0.678 11.268 1.00 77.62 91 ARG A C 1
ATOM 777 O O . ARG A 1 91 ? 4.034 0.789 10.192 1.00 77.62 91 ARG A O 1
ATOM 784 N N . ALA A 1 92 ? 3.466 1.587 12.237 1.00 68.56 92 ALA A N 1
ATOM 785 C CA . ALA A 1 92 ? 4.467 2.647 12.278 1.00 68.56 92 ALA A CA 1
ATOM 786 C C . ALA A 1 92 ? 5.812 2.004 12.643 1.00 68.56 92 ALA A C 1
ATOM 788 O O . ALA A 1 92 ? 5.854 1.116 13.495 1.00 68.56 92 ALA A O 1
ATOM 789 N N . GLN A 1 93 ? 6.884 2.372 11.942 1.00 66.00 93 GLN A N 1
ATOM 790 C CA . GLN A 1 93 ? 8.229 1.864 12.253 1.00 66.00 93 GLN A CA 1
ATOM 791 C C . GLN A 1 93 ? 9.036 2.830 13.126 1.00 66.00 93 GLN A C 1
ATOM 793 O O . GLN A 1 93 ? 10.028 2.414 13.713 1.00 66.00 93 GLN A O 1
ATOM 798 N N . ILE A 1 94 ? 8.617 4.095 13.207 1.00 76.56 94 ILE A N 1
ATOM 799 C CA . ILE A 1 94 ? 9.330 5.183 13.880 1.00 76.56 94 ILE A CA 1
ATOM 800 C C . ILE A 1 94 ? 8.345 5.872 14.830 1.00 76.56 94 ILE A C 1
ATOM 802 O O . ILE A 1 94 ? 7.170 6.010 14.487 1.00 76.56 94 ILE A O 1
ATOM 806 N N . ALA A 1 95 ? 8.821 6.294 16.005 1.00 68.38 95 ALA A N 1
ATOM 807 C CA . ALA A 1 95 ? 8.008 6.981 17.011 1.00 68.38 95 ALA A CA 1
ATOM 808 C C . ALA A 1 95 ? 7.344 8.253 16.451 1.00 68.38 95 ALA A C 1
ATOM 810 O O . ALA A 1 95 ? 6.145 8.439 16.615 1.00 68.38 95 ALA A O 1
ATOM 811 N N . GLU A 1 96 ? 8.079 9.044 15.667 1.00 73.06 96 GLU A N 1
ATOM 812 C CA . GLU A 1 96 ? 7.565 10.252 15.004 1.00 73.06 96 GLU A CA 1
ATOM 813 C C . GLU A 1 96 ? 6.362 9.960 14.088 1.00 73.06 96 GLU A C 1
ATOM 815 O O . GLU A 1 96 ? 5.362 10.673 14.101 1.00 73.06 96 GLU A O 1
ATOM 820 N N . GLU A 1 97 ? 6.401 8.852 13.339 1.00 68.62 97 GLU A N 1
ATOM 821 C CA . GLU A 1 97 ? 5.286 8.443 12.473 1.00 68.62 97 GLU A CA 1
ATOM 822 C C . GLU A 1 97 ? 4.055 8.008 13.288 1.00 68.62 97 GLU A C 1
ATOM 824 O O . GLU A 1 97 ? 2.913 8.124 12.832 1.00 68.62 97 GLU A O 1
ATOM 829 N N . GLN A 1 98 ? 4.272 7.487 14.495 1.00 69.31 98 GLN A N 1
ATOM 830 C CA . GLN A 1 98 ? 3.196 7.135 15.410 1.00 69.31 98 GLN A CA 1
ATOM 831 C C . GLN A 1 98 ? 2.543 8.391 15.996 1.00 69.31 98 GLN A C 1
ATOM 833 O O . GLN A 1 98 ? 1.314 8.467 16.006 1.00 69.31 98 GLN A O 1
ATOM 838 N N . ASP A 1 99 ? 3.335 9.389 16.379 1.00 73.25 99 ASP A N 1
ATOM 839 C CA . ASP A 1 99 ? 2.840 10.664 16.904 1.00 73.25 99 ASP A CA 1
ATOM 840 C C . ASP A 1 99 ? 2.055 11.450 15.848 1.00 73.25 99 ASP A C 1
ATOM 842 O O . ASP A 1 99 ? 0.959 11.937 16.126 1.00 73.25 99 ASP A O 1
ATOM 846 N N . GLU A 1 100 ? 2.523 11.498 14.597 1.00 76.81 100 GLU A N 1
ATOM 847 C CA . GLU A 1 100 ? 1.763 12.111 13.500 1.00 76.81 100 GLU A CA 1
ATOM 848 C C . GLU A 1 100 ? 0.411 11.426 13.262 1.00 76.81 100 GLU A C 1
ATOM 850 O O . GLU A 1 100 ? -0.603 12.088 13.014 1.00 76.81 100 GLU A O 1
ATOM 855 N N . ARG A 1 101 ? 0.375 10.089 13.335 1.00 71.75 101 ARG A N 1
ATOM 856 C CA . ARG A 1 101 ? -0.867 9.315 13.199 1.00 71.75 101 ARG A CA 1
ATOM 857 C C . ARG A 1 101 ? -1.825 9.591 14.349 1.00 71.75 101 ARG A C 1
ATOM 859 O O . ARG A 1 101 ? -3.016 9.769 14.099 1.00 71.75 101 ARG A O 1
ATOM 866 N N . LEU A 1 102 ? -1.314 9.643 15.578 1.00 76.75 102 LEU A N 1
ATOM 867 C CA . LEU A 1 102 ? -2.103 9.972 16.762 1.00 76.75 102 LEU A CA 1
ATOM 868 C C . LEU A 1 102 ? -2.663 11.390 16.664 1.00 76.75 102 LEU A C 1
ATOM 870 O O . LEU A 1 102 ? -3.862 11.572 16.842 1.00 76.75 102 LEU A O 1
ATOM 874 N N . ASN A 1 103 ? -1.845 12.368 16.278 1.00 81.44 103 ASN A N 1
ATOM 875 C CA . ASN A 1 103 ? -2.275 13.755 16.118 1.00 81.44 103 ASN A CA 1
ATOM 876 C C . ASN A 1 103 ? -3.375 13.899 15.059 1.00 81.44 103 ASN A C 1
ATOM 878 O O . ASN A 1 103 ? -4.385 14.553 15.312 1.00 81.44 103 ASN A O 1
ATOM 882 N N . LYS A 1 104 ? -3.244 13.222 13.910 1.00 81.31 1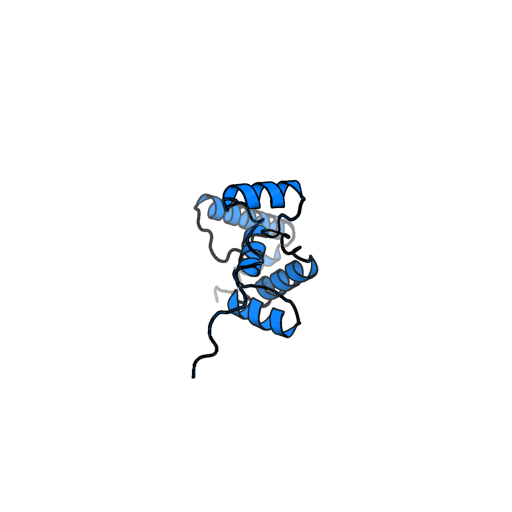04 LYS A N 1
ATOM 883 C CA . LYS A 1 104 ? -4.302 13.198 12.884 1.00 81.31 104 LYS A CA 1
ATOM 884 C C . LYS A 1 104 ? -5.584 12.528 13.380 1.00 81.31 104 LYS A C 1
ATOM 886 O O . LYS A 1 104 ? -6.671 13.015 13.085 1.00 81.31 104 LYS A O 1
ATOM 891 N N . ALA A 1 105 ? -5.476 11.434 14.134 1.00 79.50 105 ALA A N 1
ATOM 892 C CA . ALA A 1 105 ? -6.638 10.757 14.705 1.00 79.50 105 ALA A CA 1
ATOM 893 C C . ALA A 1 105 ? -7.344 11.621 15.764 1.00 79.50 105 ALA A C 1
ATOM 895 O O . ALA A 1 105 ? -8.568 11.724 15.753 1.00 79.50 105 ALA A O 1
ATOM 896 N N . ILE A 1 106 ? -6.581 12.287 16.636 1.00 81.81 106 ILE A N 1
ATOM 897 C CA . ILE A 1 106 ? -7.101 13.234 17.631 1.00 81.81 106 ILE A CA 1
ATOM 898 C C . ILE A 1 106 ? -7.826 14.381 16.929 1.00 81.81 106 ILE A C 1
ATOM 900 O O . ILE A 1 106 ? -8.952 14.702 17.299 1.00 81.81 106 ILE A O 1
ATOM 904 N N . GLN A 1 107 ? -7.217 14.960 15.894 1.00 84.19 107 GLN A N 1
ATOM 905 C CA . GLN A 1 107 ? -7.825 16.040 15.124 1.00 84.19 107 GLN A CA 1
ATOM 906 C C . GLN A 1 107 ? -9.129 15.593 14.453 1.00 84.19 107 GLN A C 1
ATOM 908 O O . GLN A 1 107 ? -10.134 16.291 14.546 1.00 84.19 107 GLN A O 1
ATOM 913 N N . PHE A 1 108 ? -9.150 14.400 13.852 1.00 81.06 108 PHE A N 1
ATOM 914 C CA . PHE A 1 108 ? -10.363 13.827 13.271 1.00 81.06 108 PHE A CA 1
ATOM 915 C C . PHE A 1 108 ? -11.480 13.659 14.311 1.00 81.06 108 PHE A C 1
ATOM 917 O O . PHE A 1 108 ? -12.610 14.064 14.060 1.00 81.06 108 PHE A O 1
ATOM 924 N N . LEU A 1 109 ? -11.170 13.118 15.494 1.00 78.50 109 LEU A N 1
ATOM 925 C CA . LEU A 1 109 ? -12.148 12.965 16.577 1.00 78.50 109 LEU A CA 1
ATOM 926 C C . LEU A 1 109 ? -12.659 14.316 17.088 1.00 78.50 109 LEU A C 1
ATOM 928 O O . LEU A 1 109 ? -13.840 14.449 17.391 1.00 78.50 109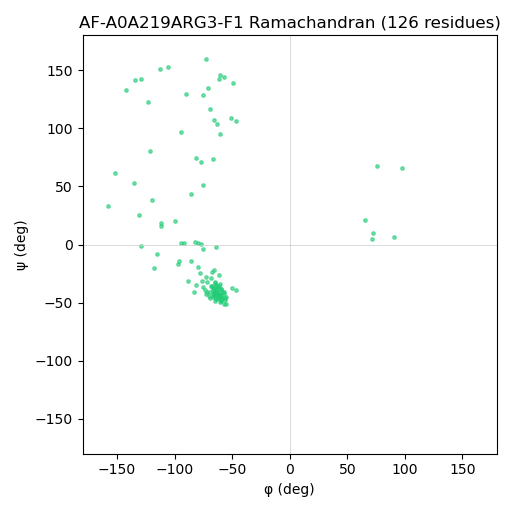 LEU A O 1
ATOM 932 N N . GLN A 1 110 ? -11.792 15.326 17.178 1.00 82.00 110 GLN A N 1
ATOM 933 C CA . GLN A 1 110 ? -12.188 16.681 17.566 1.00 82.00 110 GLN A CA 1
ATOM 934 C C . GLN A 1 110 ? -13.110 17.324 16.528 1.00 82.00 110 GLN A C 1
ATOM 936 O O . GLN A 1 110 ? -14.106 17.947 16.897 1.00 82.00 110 GLN A O 1
ATOM 941 N N . ASP A 1 111 ? -12.803 17.162 15.243 1.00 82.12 111 ASP A N 1
ATOM 942 C CA . ASP A 1 111 ? -13.643 17.657 14.156 1.00 82.12 111 ASP A CA 1
ATOM 943 C C . ASP A 1 111 ? -14.990 16.931 14.111 1.00 82.12 111 ASP A C 1
ATOM 945 O O . ASP A 1 111 ? -16.024 17.569 13.909 1.00 82.12 111 ASP A O 1
ATOM 949 N N . ASP A 1 112 ? -15.007 15.621 14.356 1.00 75.62 112 ASP A N 1
ATOM 950 C CA . ASP A 1 112 ? -16.240 14.840 14.399 1.00 75.62 112 ASP A CA 1
ATOM 951 C C . ASP A 1 112 ? -17.107 15.192 15.617 1.00 75.62 112 ASP A C 1
ATOM 953 O O . ASP A 1 112 ? -18.308 15.399 15.469 1.00 75.62 112 ASP A O 1
ATOM 957 N N . LEU A 1 113 ? -16.502 15.401 16.794 1.00 71.81 113 LEU A N 1
ATOM 958 C CA . LEU A 1 113 ? -17.191 15.908 17.992 1.00 71.81 113 LEU A CA 1
ATOM 959 C C . LEU A 1 113 ? -17.802 17.300 17.781 1.00 71.81 113 LEU A C 1
ATOM 961 O O . LEU A 1 113 ? -18.851 17.608 18.344 1.00 71.81 113 LEU A O 1
ATOM 965 N N . ARG A 1 114 ? -17.153 18.157 16.982 1.00 75.19 114 ARG A N 1
ATOM 966 C CA . ARG A 1 114 ? -17.696 19.475 16.611 1.00 75.19 114 ARG A CA 1
ATOM 967 C C . ARG A 1 114 ? -18.869 19.365 15.640 1.00 75.19 114 ARG A C 1
ATOM 969 O O . ARG A 1 114 ? -19.747 20.223 15.661 1.00 75.19 114 ARG A O 1
ATOM 976 N N . ARG A 1 115 ? -18.870 18.349 14.774 1.00 72.75 115 ARG A N 1
ATOM 977 C CA . ARG A 1 115 ? -19.889 18.142 13.733 1.00 72.75 115 ARG A CA 1
ATOM 978 C C . ARG A 1 115 ? -21.082 17.326 14.219 1.00 72.75 115 ARG A C 1
ATOM 980 O O . ARG A 1 115 ? -22.188 17.544 13.733 1.00 72.75 115 ARG A O 1
ATOM 987 N N . SER A 1 116 ? -20.883 16.404 15.156 1.00 60.75 116 SER A N 1
ATOM 988 C CA . SER A 1 116 ? -21.935 15.532 15.668 1.00 60.75 116 SER A CA 1
ATOM 989 C C . SER A 1 116 ? -21.791 15.276 17.173 1.00 60.75 116 SER A C 1
ATOM 991 O O . SER A 1 116 ? -20.734 14.921 17.688 1.00 60.75 116 SER A O 1
ATOM 993 N N . SER A 1 117 ? -22.897 15.412 17.908 1.00 62.41 117 SER A N 1
ATOM 994 C CA . SER A 1 117 ? -22.980 15.063 19.333 1.00 62.41 117 SER A CA 1
ATOM 995 C C . SER A 1 117 ? -23.230 13.565 19.570 1.00 62.41 117 SER A C 1
ATOM 997 O O . SER A 1 117 ? -23.351 13.133 20.717 1.00 62.41 117 SER A O 1
ATOM 999 N N . ALA A 1 118 ? -23.294 12.755 18.506 1.00 60.78 118 ALA A N 1
ATOM 1000 C CA . ALA A 1 118 ? -23.661 11.340 18.560 1.00 60.78 118 ALA A CA 1
ATOM 1001 C C . ALA A 1 118 ? -22.684 10.505 19.410 1.00 60.78 118 ALA A C 1
ATOM 1003 O O . ALA A 1 118 ? -23.112 9.624 20.156 1.00 60.78 118 ALA A O 1
ATOM 1004 N N . ILE A 1 119 ? -21.387 10.835 19.386 1.00 59.00 119 ILE A N 1
ATOM 1005 C CA . ILE A 1 119 ? -20.355 10.153 20.188 1.00 59.00 119 ILE A CA 1
ATOM 1006 C C . ILE A 1 119 ? -20.578 10.355 21.699 1.00 59.00 119 ILE A C 1
ATOM 1008 O O . ILE A 1 119 ? -20.328 9.441 22.486 1.00 59.00 119 ILE A O 1
ATOM 1012 N N . LEU A 1 120 ? -21.116 11.505 22.129 1.00 57.28 120 LEU A N 1
ATOM 1013 C CA . LEU A 1 120 ? -21.393 11.778 23.549 1.00 57.28 120 LEU A CA 1
ATOM 1014 C C . LEU A 1 120 ? -22.515 10.887 24.114 1.00 57.28 120 LEU A C 1
ATOM 1016 O O . LEU A 1 120 ? -22.559 10.650 25.324 1.00 57.28 120 LEU A O 1
ATOM 1020 N N . GLY A 1 121 ? -23.399 10.369 23.254 1.00 57.12 121 GLY A N 1
ATOM 1021 C CA . GLY A 1 121 ? -24.490 9.469 23.637 1.00 57.12 121 GLY A CA 1
ATOM 1022 C C . GLY A 1 121 ? -24.044 8.032 23.926 1.00 57.12 121 GLY A C 1
ATOM 1023 O O . GLY A 1 121 ? -24.607 7.386 24.810 1.00 57.12 121 GLY A O 1
ATOM 1024 N N . PHE A 1 122 ? -22.991 7.544 23.261 1.00 60.06 122 PHE A N 1
ATOM 1025 C CA . PHE A 1 122 ? -22.554 6.143 23.366 1.00 60.06 122 PHE A CA 1
ATOM 1026 C C . PHE A 1 122 ? -22.036 5.747 24.757 1.00 60.06 122 PHE A C 1
ATOM 1028 O O . PHE A 1 122 ? -22.075 4.571 25.113 1.00 60.06 122 PHE A O 1
ATOM 1035 N N . ARG A 1 123 ? -21.600 6.703 25.589 1.00 51.66 123 ARG A N 1
ATOM 1036 C CA . ARG A 1 123 ? -21.076 6.405 26.936 1.00 51.66 123 ARG A CA 1
ATOM 1037 C C . ARG A 1 123 ? -22.169 6.159 27.987 1.00 51.66 123 ARG A C 1
ATOM 1039 O O . ARG A 1 123 ? -21.877 5.565 29.018 1.00 51.66 123 ARG A O 1
ATOM 1046 N N . LYS A 1 124 ? -23.413 6.602 27.762 1.00 57.34 124 LYS A N 1
ATOM 1047 C CA . LYS A 1 124 ? -24.486 6.514 28.777 1.00 57.34 124 LYS A CA 1
ATOM 1048 C C . LYS A 1 124 ? -25.238 5.175 28.799 1.00 57.34 124 LYS A C 1
ATOM 1050 O O . LYS A 1 124 ? -25.929 4.913 29.774 1.00 57.34 124 LYS A O 1
ATOM 1055 N N . GLY A 1 125 ? -25.100 4.330 27.774 1.00 55.19 125 GLY A N 1
ATOM 1056 C CA . GLY A 1 125 ? -25.861 3.076 27.639 1.00 55.19 125 GLY A CA 1
ATOM 1057 C C . GLY A 1 125 ? -25.213 1.809 28.216 1.00 55.19 125 GLY A C 1
ATOM 1058 O O . GLY A 1 125 ? -25.794 0.743 28.079 1.00 55.19 125 GLY A O 1
ATOM 1059 N N . LEU A 1 126 ? -24.023 1.897 28.822 1.00 56.19 126 LEU A N 1
ATOM 1060 C CA . LEU A 1 126 ? -23.228 0.743 29.296 1.00 56.19 126 LEU A CA 1
ATOM 1061 C C . LEU A 1 126 ? -23.118 0.652 30.833 1.00 56.19 126 LEU A C 1
ATOM 1063 O O . LEU A 1 126 ? -22.249 -0.044 31.349 1.00 56.19 126 LEU A O 1
ATOM 1067 N N . LEU A 1 127 ? -23.975 1.375 31.564 1.00 53.69 127 LEU A N 1
ATOM 1068 C CA . LEU A 1 127 ? -24.022 1.398 33.036 1.00 53.69 127 LEU A CA 1
ATOM 1069 C C . LEU A 1 127 ? -25.376 0.923 33.596 1.00 53.69 127 LEU A C 1
ATOM 1071 O O . LEU A 1 127 ? -25.856 1.476 34.584 1.00 53.69 127 LEU A O 1
ATOM 1075 N N . TYR A 1 128 ? -25.978 -0.088 32.971 1.00 51.69 128 TYR A N 1
ATOM 1076 C CA . TYR A 1 128 ? -27.078 -0.853 33.559 1.00 51.69 128 TYR A CA 1
ATOM 1077 C C . TYR A 1 128 ? -26.787 -2.343 33.445 1.00 51.69 128 TYR A C 1
ATOM 1079 O O . TYR A 1 128 ? -26.435 -2.776 32.324 1.00 51.69 128 TYR A O 1
#

Secondary structure (DSSP, 8-state):
-----SSSSSS-SS-----HHHHHHHHHHTT--TT-------HHHHHHHHHHHHHH---HHHHHHHHHHTT----HHHHHHHHHHTT--SS--SHHHHHHHHHHHHHHHHHHHHH-SHHHHTTTTS--

Radius of gyration: 27.88 Å; Cα contacts (8 Å, |Δi|>4): 46; chains: 1; bounding box: 65×58×72 Å

Foldseek 3Di:
DDPDDDPPDPPPPPDDPQPPVNVCVVCVVVVVNVPDPPPPCDPVLLVLLVCCCPVPVDDLVVSVVVCVVVVDPDDSVVSVVSCVVVVVDPDDPDPVVVVVVVVVVVVVVVVVVVVDVVVVVVVPPPPD

pLDDT: mean 73.8, std 16.27, range [34.19, 93.62]

Sequence (128 aa):
MKYAIYITKEYLAGHSLVSKRTLYIQLKDWGLNSRHEAIKISEDLIDRVKYYFFNFGFSDTLILCDLQKEGFQANRYIIRQIRYRYGMKRRAQIAEEQDERLNKAIQFLQDDLRRSSAILGFRKGLLY

Nearest PDB structures (foldseek):
  7ohs-assembly1_v  TM=4.754E-01  e=1.035E+00  Saccharomyces cerevisiae S288C
  4xvn-assembly1_A  TM=4.114E-01  e=1.972E+00  Thermus phage G20c
  8v84-assembly1_v  TM=4.003E-01  e=2.393E+00  Saccharomyces cerevisiae BY4741
  4zzl-assembly1_A  TM=3.484E-01  e=4.864E+00  Pseudomonas aeruginosa

Solvent-accessible surface area (backbone atoms only — not comparable to full-atom values): 8203 Å² total; per-residue (Å²): 141,88,92,74,89,90,84,83,75,83,84,63,85,77,68,74,89,71,48,71,67,57,51,52,50,50,32,48,75,70,68,59,52,79,88,62,74,66,75,74,77,47,67,69,58,52,53,51,52,48,49,42,41,73,77,68,62,49,51,68,66,54,49,45,54,53,40,45,74,74,66,48,95,74,50,62,66,55,55,48,50,51,30,59,76,71,67,62,59,96,64,70,91,47,71,68,58,43,51,55,50,48,52,53,51,51,51,50,52,53,55,44,55,73,75,38,69,66,73,73,55,68,72,72,76,77,81,124